Protein AF-A0A8T3XEL8-F1 (afdb_monomer_lite)

Radius of gyration: 18.29 Å; chains: 1; bounding box: 48×29×46 Å

Sequence (86 aa):
MNQVYKQYLLTEQIPEIGKNNGRPAKPIEGWEINAVKEAYEKYKVSASALEEIIGKNCSKHISTRRIHKILLNLGYAKKKGDLIEV

Structure (mmCIF, N/CA/C/O backbone):
data_AF-A0A8T3XEL8-F1
#
_entry.id   AF-A0A8T3XEL8-F1
#
loop_
_atom_site.group_PDB
_atom_site.id
_atom_site.type_symbol
_atom_site.label_atom_id
_atom_site.label_alt_id
_atom_site.label_comp_id
_atom_site.label_asym_id
_atom_site.label_entity_id
_atom_site.label_seq_id
_atom_site.pdbx_PDB_ins_code
_atom_site.Cartn_x
_atom_site.Cartn_y
_atom_site.Cartn_z
_atom_site.occupancy
_atom_site.B_iso_or_equiv
_atom_site.auth_seq_id
_atom_site.auth_comp_id
_atom_site.auth_asym_id
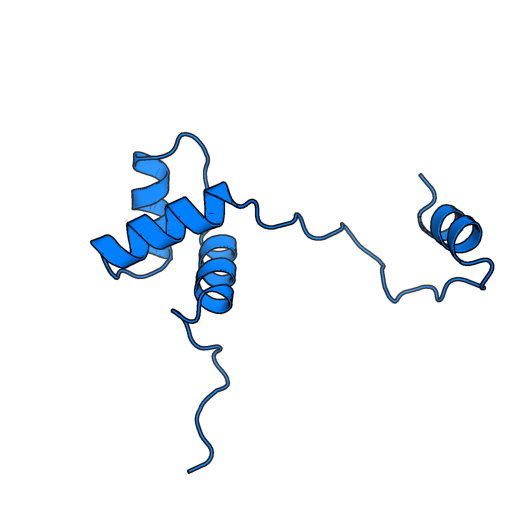_atom_site.auth_atom_id
_atom_site.pdbx_PDB_model_num
ATOM 1 N N . MET A 1 1 ? 19.854 -0.313 -23.341 1.00 51.62 1 MET A N 1
ATOM 2 C CA . MET A 1 1 ? 19.494 -1.591 -22.681 1.00 51.62 1 MET A CA 1
ATOM 3 C C . MET A 1 1 ? 18.327 -2.174 -23.471 1.00 51.62 1 MET A C 1
ATOM 5 O O . MET A 1 1 ? 17.214 -1.690 -23.326 1.00 51.62 1 MET A O 1
ATOM 9 N N . ASN A 1 2 ? 18.593 -3.093 -24.406 1.00 68.56 2 ASN A N 1
ATOM 10 C CA . ASN A 1 2 ? 17.581 -3.588 -25.350 1.00 68.56 2 ASN A CA 1
ATOM 11 C C . ASN A 1 2 ? 16.727 -4.682 -24.697 1.00 68.56 2 ASN A C 1
ATOM 13 O O . ASN A 1 2 ? 17.148 -5.833 -24.607 1.00 68.56 2 ASN A O 1
ATOM 17 N N . GLN A 1 3 ? 15.529 -4.316 -24.239 1.00 66.38 3 GLN A N 1
ATOM 18 C CA . GLN A 1 3 ? 14.565 -5.235 -23.619 1.00 66.38 3 GLN A CA 1
ATOM 19 C C . GLN A 1 3 ? 14.135 -6.349 -24.588 1.00 66.38 3 GLN A C 1
ATOM 21 O O . GLN A 1 3 ? 14.076 -7.511 -24.201 1.00 66.38 3 GLN A O 1
ATOM 26 N N . VAL A 1 4 ? 13.953 -5.998 -25.865 1.00 71.00 4 VAL A N 1
ATOM 27 C CA . VAL A 1 4 ? 13.625 -6.930 -26.958 1.00 71.00 4 VAL A CA 1
ATOM 28 C C . VAL A 1 4 ? 14.737 -7.965 -27.162 1.00 71.00 4 VAL A C 1
ATOM 30 O O . VAL A 1 4 ? 14.471 -9.159 -27.244 1.00 71.00 4 VAL A O 1
ATOM 33 N N . TYR A 1 5 ? 15.995 -7.515 -27.162 1.00 74.94 5 TYR A N 1
ATOM 34 C CA . TYR A 1 5 ? 17.160 -8.386 -27.338 1.00 74.94 5 TYR A CA 1
ATOM 35 C C . TYR A 1 5 ? 17.343 -9.353 -26.162 1.00 74.94 5 TYR A C 1
ATOM 37 O O . TYR A 1 5 ? 17.630 -10.528 -26.362 1.00 74.94 5 TYR A O 1
ATOM 45 N N . LYS A 1 6 ? 17.113 -8.884 -24.927 1.00 72.75 6 LYS A N 1
ATOM 46 C CA . LYS A 1 6 ? 17.128 -9.753 -23.741 1.00 72.75 6 LYS A CA 1
ATOM 47 C C . LYS A 1 6 ? 16.023 -10.804 -23.768 1.00 72.75 6 LYS A C 1
ATOM 49 O O . LYS A 1 6 ? 16.274 -11.929 -23.361 1.00 72.75 6 LYS A O 1
ATOM 54 N N . GLN A 1 7 ? 14.823 -10.440 -24.217 1.00 70.38 7 GLN A N 1
ATOM 55 C CA . GLN A 1 7 ? 13.714 -11.384 -24.321 1.00 70.38 7 GLN A CA 1
ATOM 56 C C . GLN A 1 7 ? 14.042 -12.482 -25.336 1.00 70.38 7 GLN A C 1
ATOM 58 O O . GLN A 1 7 ? 13.971 -13.650 -24.985 1.00 70.38 7 GLN A O 1
ATOM 63 N N . TYR A 1 8 ? 14.525 -12.113 -26.526 1.00 75.94 8 TYR A N 1
ATOM 64 C CA . TYR A 1 8 ? 14.974 -13.074 -27.536 1.00 75.94 8 TYR A CA 1
ATOM 65 C C . TYR A 1 8 ? 16.046 -14.043 -27.007 1.00 75.94 8 TYR A C 1
ATOM 67 O O . TYR A 1 8 ? 15.905 -15.248 -27.170 1.00 75.94 8 TYR A O 1
ATOM 75 N N . LEU A 1 9 ? 17.072 -13.541 -26.307 1.00 78.12 9 LEU A N 1
ATOM 76 C CA . LEU A 1 9 ? 18.127 -14.385 -25.723 1.00 78.12 9 LEU A CA 1
ATOM 77 C C . LEU A 1 9 ? 17.622 -15.367 -24.655 1.00 78.12 9 LEU A C 1
ATOM 79 O O . LEU A 1 9 ? 18.228 -16.412 -24.464 1.00 78.12 9 LEU A O 1
ATOM 83 N N . LEU A 1 10 ? 16.561 -15.019 -23.924 1.00 77.62 10 LEU A N 1
ATOM 84 C CA . LEU A 1 10 ? 16.013 -15.866 -22.861 1.00 77.62 10 LEU A CA 1
ATOM 85 C C . LEU A 1 10 ? 15.005 -16.890 -23.380 1.00 77.62 10 LEU A C 1
ATOM 87 O O . LEU A 1 10 ? 14.875 -17.956 -22.788 1.00 77.62 10 LEU A O 1
ATOM 91 N N . THR A 1 11 ? 14.254 -16.548 -24.428 1.00 74.00 11 THR A N 1
ATOM 92 C CA . THR A 1 11 ? 13.141 -17.377 -24.905 1.00 74.00 11 THR A CA 1
ATOM 93 C C . THR A 1 11 ? 13.401 -18.058 -26.244 1.00 74.00 11 THR A C 1
ATOM 95 O O . THR A 1 11 ? 12.571 -18.866 -26.637 1.00 74.00 11 THR A O 1
ATOM 98 N N . GLU A 1 12 ? 14.467 -17.701 -26.974 1.00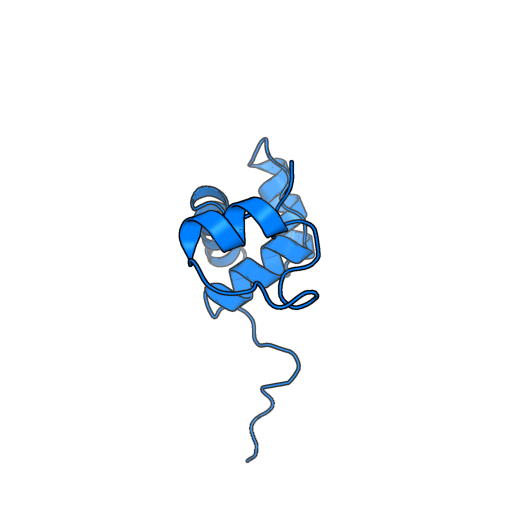 73.19 12 GLU A N 1
ATOM 99 C CA . GLU A 1 12 ? 14.786 -18.116 -28.364 1.00 73.19 12 GLU A CA 1
ATOM 100 C C . GLU A 1 12 ? 13.649 -17.912 -29.392 1.00 73.19 12 GLU A C 1
ATOM 102 O O . GLU A 1 12 ? 13.759 -18.250 -30.566 1.00 73.19 12 GLU A O 1
ATOM 107 N N . GLN A 1 13 ? 12.548 -17.303 -28.962 1.00 74.31 13 GLN A N 1
ATOM 108 C CA . GLN A 1 13 ? 11.365 -17.000 -29.749 1.00 74.31 13 GLN A CA 1
ATOM 109 C C . GLN A 1 13 ? 11.365 -15.532 -30.167 1.00 74.31 13 GLN A C 1
ATOM 111 O O . GLN A 1 13 ? 11.853 -14.661 -29.439 1.00 74.31 13 GLN A O 1
ATOM 116 N N . ILE A 1 14 ? 10.773 -15.254 -31.332 1.00 75.56 14 ILE A N 1
ATOM 117 C CA . ILE A 1 14 ? 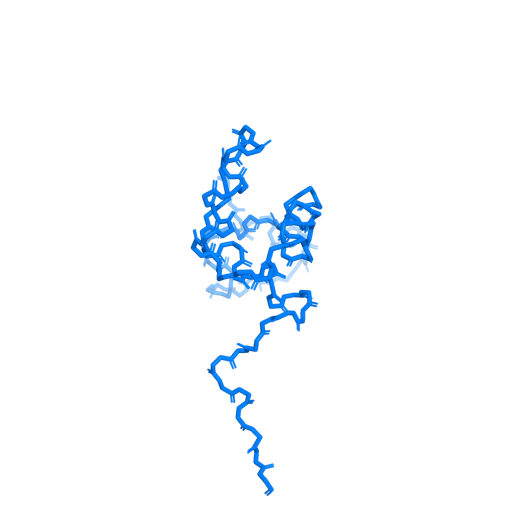10.577 -13.891 -31.834 1.00 75.56 14 ILE A CA 1
ATOM 118 C C . ILE A 1 14 ? 9.705 -13.130 -30.820 1.00 75.56 14 ILE A C 1
ATOM 120 O O . ILE A 1 14 ? 8.552 -13.509 -30.605 1.00 75.56 14 ILE A O 1
ATOM 124 N N . PRO A 1 15 ? 10.228 -12.077 -30.167 1.00 66.00 15 PRO A N 1
ATOM 125 C CA . PRO A 1 15 ? 9.481 -11.359 -29.148 1.00 66.00 15 PRO A CA 1
ATOM 126 C C . PRO A 1 15 ? 8.337 -10.574 -29.789 1.00 66.00 15 PRO A C 1
ATOM 128 O O . PRO A 1 15 ? 8.545 -9.768 -30.696 1.00 66.00 15 PRO A O 1
ATOM 131 N N . GLU A 1 16 ? 7.121 -10.770 -29.285 1.00 69.00 16 GLU A N 1
ATOM 132 C CA . GLU A 1 16 ? 5.968 -9.983 -29.713 1.00 69.00 16 GLU A CA 1
ATOM 133 C C . GLU A 1 16 ? 6.115 -8.520 -29.262 1.00 69.00 16 GLU A C 1
ATOM 135 O O . GLU A 1 16 ? 6.076 -8.191 -28.069 1.00 69.00 16 GLU A O 1
ATOM 140 N N . ILE A 1 17 ? 6.294 -7.625 -30.235 1.00 66.94 17 ILE A N 1
ATOM 141 C CA . ILE A 1 17 ? 6.468 -6.191 -30.006 1.00 66.94 17 ILE A CA 1
ATOM 142 C C . ILE A 1 17 ? 5.135 -5.596 -29.531 1.00 66.94 17 ILE A C 1
ATOM 144 O O . ILE A 1 17 ? 4.117 -5.708 -30.204 1.00 66.94 17 ILE A O 1
ATOM 148 N N . GLY A 1 18 ? 5.146 -4.941 -28.366 1.00 62.41 18 GLY A N 1
ATOM 149 C CA . GLY A 1 18 ? 3.998 -4.190 -27.841 1.00 62.41 18 GLY A CA 1
ATOM 150 C C . GLY A 1 18 ? 3.342 -4.764 -26.580 1.00 62.41 18 GLY A C 1
ATOM 151 O O . GLY A 1 18 ? 2.759 -3.989 -25.829 1.00 62.41 18 GLY A O 1
ATOM 152 N N . LYS A 1 19 ? 3.491 -6.063 -26.267 1.00 65.50 19 LYS A N 1
ATOM 153 C CA . LYS A 1 19 ? 2.854 -6.669 -25.071 1.00 65.50 19 LYS A CA 1
ATOM 154 C C . LYS A 1 19 ? 3.438 -6.188 -23.738 1.00 65.50 19 LYS A C 1
ATOM 156 O O . LYS A 1 19 ? 2.696 -5.962 -22.791 1.00 65.50 19 LYS A O 1
ATOM 161 N N . ASN A 1 20 ? 4.756 -6.001 -23.672 1.00 61.12 20 ASN A N 1
ATOM 162 C CA . ASN A 1 20 ? 5.479 -5.618 -22.449 1.00 61.12 20 ASN A CA 1
ATOM 163 C C . ASN A 1 20 ? 6.138 -4.237 -22.566 1.00 61.12 20 ASN A C 1
ATOM 165 O O . ASN A 1 20 ? 7.204 -3.991 -21.995 1.00 61.12 20 ASN A O 1
ATOM 169 N N . ASN A 1 21 ? 5.534 -3.346 -23.354 1.00 60.78 21 ASN A N 1
ATOM 170 C CA . ASN A 1 21 ? 6.097 -2.029 -23.606 1.00 60.78 21 ASN A CA 1
ATOM 171 C C . ASN A 1 21 ? 5.816 -1.099 -22.415 1.00 60.78 21 ASN A C 1
ATOM 173 O O . ASN A 1 21 ? 4.660 -0.851 -22.075 1.00 60.78 21 ASN A O 1
ATOM 177 N N . GLY A 1 22 ? 6.867 -0.582 -21.772 1.00 65.81 22 GLY A N 1
ATOM 178 C CA . GLY A 1 22 ? 6.745 0.405 -20.697 1.00 65.81 22 GLY A CA 1
ATOM 179 C C . GLY A 1 22 ? 7.660 0.162 -19.498 1.00 65.81 22 GLY A C 1
ATOM 180 O O . GLY A 1 22 ? 8.406 -0.812 -19.420 1.00 65.81 22 GLY A O 1
ATOM 181 N N . ARG A 1 23 ? 7.610 1.088 -18.532 1.00 64.38 23 ARG A N 1
ATOM 182 C CA . ARG A 1 23 ? 8.366 0.976 -17.279 1.00 64.38 23 ARG A CA 1
ATOM 183 C C . ARG A 1 23 ? 7.812 -0.208 -16.473 1.00 64.38 23 ARG A C 1
ATOM 185 O O . ARG A 1 23 ? 6.617 -0.185 -16.170 1.00 64.38 23 ARG A O 1
ATOM 192 N N . PRO A 1 24 ? 8.637 -1.195 -16.076 1.00 66.75 24 PRO A N 1
ATOM 193 C CA . PRO A 1 24 ? 8.167 -2.293 -15.241 1.00 66.75 24 PRO A CA 1
ATOM 194 C C . PRO A 1 24 ? 7.541 -1.727 -13.965 1.00 66.75 24 PRO A C 1
ATOM 196 O O . PRO A 1 24 ? 8.076 -0.797 -13.348 1.00 66.75 24 PRO A O 1
ATOM 199 N N . ALA A 1 25 ? 6.377 -2.257 -13.590 1.00 66.38 25 ALA A N 1
ATOM 200 C CA . ALA A 1 25 ? 5.730 -1.864 -12.351 1.00 66.38 25 ALA A CA 1
ATOM 201 C C . ALA A 1 25 ? 6.668 -2.199 -11.186 1.00 66.38 25 ALA A C 1
ATOM 203 O O . ALA A 1 25 ? 7.133 -3.331 -11.070 1.00 66.38 25 ALA A O 1
ATOM 204 N N . LYS A 1 26 ? 6.959 -1.212 -10.327 1.00 73.81 26 LYS A N 1
ATOM 205 C CA . LYS A 1 26 ? 7.723 -1.477 -9.105 1.00 73.81 26 LYS A CA 1
ATOM 206 C C . LYS A 1 26 ? 6.958 -2.523 -8.282 1.00 73.81 26 LYS A C 1
ATOM 208 O O . LYS A 1 26 ? 5.768 -2.293 -8.036 1.00 73.81 26 LYS A O 1
ATOM 213 N N . PRO A 1 27 ? 7.602 -3.631 -7.877 1.00 78.81 27 PRO A N 1
ATOM 214 C CA . PRO A 1 27 ? 6.967 -4.592 -6.993 1.00 78.81 27 PRO A CA 1
ATOM 215 C C . PRO A 1 27 ? 6.600 -3.905 -5.672 1.00 78.81 27 PRO A C 1
ATOM 217 O O . PRO A 1 27 ? 7.245 -2.938 -5.253 1.00 78.81 27 PRO A O 1
ATOM 220 N N . ILE A 1 28 ? 5.515 -4.376 -5.064 1.00 80.56 28 ILE A N 1
ATOM 221 C CA . ILE A 1 28 ? 5.129 -3.982 -3.710 1.00 80.56 28 ILE A CA 1
ATOM 222 C C . ILE A 1 28 ? 6.054 -4.743 -2.763 1.00 80.56 28 ILE A C 1
ATOM 224 O O . ILE A 1 28 ? 6.130 -5.969 -2.831 1.00 80.56 28 ILE A O 1
ATOM 228 N N . GLU A 1 29 ? 6.782 -4.022 -1.922 1.00 86.62 29 GLU A N 1
ATOM 229 C CA . GLU A 1 29 ? 7.711 -4.612 -0.964 1.00 86.62 29 GLU A CA 1
ATOM 230 C C . GLU A 1 29 ? 6.954 -5.072 0.293 1.00 86.62 29 GLU A C 1
ATOM 232 O O . GLU A 1 29 ? 5.952 -4.476 0.689 1.00 86.62 29 GLU A O 1
ATOM 237 N N . GLY A 1 30 ? 7.437 -6.129 0.955 1.00 85.75 30 GLY A N 1
ATOM 238 C CA . GLY A 1 30 ? 6.746 -6.720 2.110 1.00 85.75 30 GLY A CA 1
ATOM 239 C C . GLY A 1 30 ? 6.555 -5.754 3.286 1.00 85.75 30 GLY A C 1
ATOM 240 O O . GLY A 1 30 ? 5.524 -5.793 3.953 1.00 85.75 30 GLY A O 1
ATOM 241 N N . TRP A 1 31 ? 7.498 -4.831 3.505 1.00 86.62 31 TRP A N 1
ATOM 242 C CA . TRP A 1 31 ? 7.369 -3.823 4.562 1.00 86.62 31 TRP A CA 1
ATOM 243 C C . TRP A 1 31 ? 6.213 -2.846 4.300 1.00 86.62 31 TRP A C 1
ATOM 245 O O . TRP A 1 31 ? 5.576 -2.405 5.252 1.00 86.62 31 TRP A O 1
ATOM 255 N N . GLU A 1 32 ? 5.902 -2.542 3.033 1.00 86.19 32 GLU A N 1
ATOM 256 C CA . GLU A 1 32 ? 4.761 -1.686 2.686 1.00 86.19 32 GLU A CA 1
ATOM 257 C C . GLU A 1 32 ? 3.444 -2.375 3.035 1.00 86.19 32 GLU A C 1
ATOM 259 O O . GLU A 1 32 ? 2.522 -1.739 3.540 1.00 86.19 32 GLU A O 1
ATOM 264 N N . ILE A 1 33 ? 3.366 -3.686 2.783 1.00 89.38 33 ILE A N 1
ATOM 265 C CA . ILE A 1 33 ? 2.189 -4.499 3.100 1.00 89.38 33 ILE A CA 1
ATOM 266 C C . ILE A 1 33 ? 1.962 -4.514 4.610 1.00 89.38 33 ILE A C 1
ATOM 268 O O . ILE A 1 33 ? 0.846 -4.250 5.052 1.00 89.38 33 ILE A O 1
ATOM 272 N N . ASN A 1 34 ? 3.015 -4.761 5.391 1.00 90.31 34 ASN A N 1
ATOM 273 C CA . ASN A 1 34 ? 2.924 -4.805 6.850 1.00 90.31 34 ASN A CA 1
ATOM 274 C C . ASN A 1 34 ? 2.522 -3.446 7.434 1.00 90.31 34 ASN A C 1
ATOM 276 O O . ASN A 1 34 ? 1.583 -3.386 8.221 1.00 90.31 34 ASN A O 1
ATOM 280 N N . ALA A 1 35 ? 3.146 -2.352 6.984 1.00 88.69 35 ALA A N 1
ATOM 281 C CA . ALA A 1 35 ? 2.818 -1.008 7.461 1.00 88.69 35 ALA A CA 1
ATOM 282 C C . ALA A 1 35 ? 1.357 -0.625 7.168 1.00 88.69 35 ALA A C 1
ATOM 284 O O . ALA A 1 35 ? 0.666 -0.081 8.030 1.00 88.69 35 ALA A O 1
ATOM 285 N N . VAL A 1 36 ? 0.864 -0.932 5.962 1.00 89.12 36 VAL A N 1
ATOM 286 C CA . VAL A 1 36 ? -0.539 -0.683 5.600 1.00 89.12 36 VAL A CA 1
ATOM 287 C C . VAL A 1 36 ? -1.482 -1.581 6.393 1.00 89.12 36 VAL A C 1
ATOM 289 O O . VAL A 1 36 ? -2.513 -1.096 6.855 1.00 89.12 36 VAL A O 1
ATOM 292 N N . LYS A 1 37 ? -1.142 -2.861 6.579 1.00 90.56 37 LYS A N 1
ATOM 293 C CA . LYS A 1 37 ? -1.954 -3.811 7.344 1.00 90.56 37 LYS A CA 1
ATOM 294 C C . LYS A 1 37 ? -2.108 -3.365 8.797 1.00 90.56 37 LYS A C 1
ATOM 296 O O . LYS A 1 37 ? -3.234 -3.240 9.262 1.00 90.56 37 LYS A O 1
ATOM 301 N N . GLU A 1 38 ? -1.009 -3.058 9.481 1.00 90.00 38 GLU A N 1
ATOM 302 C CA . GLU A 1 38 ? -1.030 -2.612 10.880 1.00 90.00 38 GLU A CA 1
ATOM 303 C C . GLU A 1 3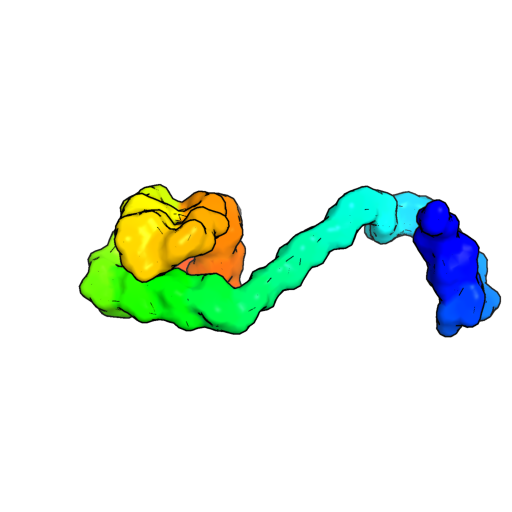8 ? -1.823 -1.311 11.052 1.00 90.00 38 GLU A C 1
ATOM 305 O O . GLU A 1 38 ? -2.665 -1.195 11.945 1.00 90.00 38 GLU A O 1
ATOM 310 N N . ALA A 1 39 ? -1.603 -0.331 10.167 1.00 89.25 39 ALA A N 1
ATOM 311 C CA . ALA A 1 39 ? -2.337 0.928 10.207 1.00 89.25 39 ALA A CA 1
ATOM 312 C C . ALA A 1 39 ? -3.838 0.724 9.930 1.00 89.25 39 ALA A C 1
ATOM 314 O O . ALA A 1 39 ? -4.680 1.328 10.600 1.00 89.25 39 ALA A O 1
ATOM 315 N N . TYR A 1 40 ? -4.192 -0.144 8.980 1.00 90.12 40 TYR A N 1
ATOM 316 C CA . TYR A 1 40 ? -5.586 -0.439 8.666 1.00 90.12 40 TYR A CA 1
ATOM 317 C C . TYR A 1 40 ? -6.284 -1.222 9.780 1.00 90.12 40 TYR A C 1
ATOM 319 O O . TYR A 1 40 ? -7.409 -0.886 10.135 1.00 90.12 40 TYR A O 1
ATOM 327 N N . GLU A 1 41 ? -5.634 -2.215 10.384 1.00 88.56 41 GLU A N 1
ATOM 328 C CA . GLU A 1 41 ? -6.205 -2.978 11.500 1.00 88.56 41 GLU A CA 1
ATOM 329 C C . GLU A 1 41 ? -6.427 -2.101 12.739 1.00 88.56 41 GLU A C 1
ATOM 331 O O . GLU A 1 41 ? -7.447 -2.246 13.416 1.00 88.56 41 GLU A O 1
ATOM 336 N N . LYS A 1 42 ? -5.522 -1.148 12.994 1.00 90.56 42 LYS A N 1
ATOM 337 C CA . LYS A 1 42 ? -5.604 -0.232 14.137 1.00 90.56 42 LYS A CA 1
ATOM 338 C C . LYS A 1 42 ? -6.653 0.868 13.967 1.00 90.56 42 LYS A C 1
ATOM 340 O O . LYS A 1 42 ? -7.390 1.146 14.909 1.00 90.56 42 LYS A O 1
ATOM 345 N N . TYR A 1 43 ? -6.700 1.517 12.802 1.00 87.19 43 TYR A N 1
ATOM 346 C CA . TYR A 1 43 ? -7.525 2.716 12.594 1.00 87.19 43 TYR A CA 1
ATOM 347 C C . TYR A 1 43 ? -8.760 2.473 11.713 1.00 87.19 43 TYR A C 1
ATOM 349 O O . TYR A 1 43 ? -9.743 3.194 11.854 1.00 87.19 43 TYR A O 1
ATOM 357 N N . LYS A 1 44 ? -8.734 1.474 10.817 1.00 85.75 44 LYS A N 1
ATOM 358 C CA . LYS A 1 44 ? -9.811 1.144 9.856 1.00 85.75 44 LYS A CA 1
ATOM 359 C C . LYS A 1 44 ? -10.300 2.344 9.034 1.00 85.75 44 LYS A C 1
ATOM 361 O O . LYS A 1 44 ? -11.492 2.507 8.786 1.00 85.75 44 LYS A O 1
ATOM 366 N N . VAL A 1 45 ? -9.368 3.201 8.622 1.00 85.81 45 VAL A N 1
ATOM 367 C CA . VAL A 1 45 ? -9.648 4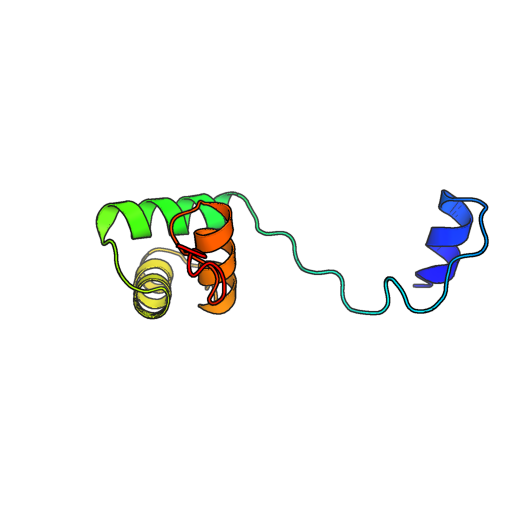.444 7.887 1.00 85.81 45 VAL A CA 1
ATOM 368 C C . VAL A 1 45 ? -9.404 4.309 6.382 1.00 85.81 45 VAL A C 1
ATOM 370 O O . VAL A 1 45 ? -8.854 3.320 5.895 1.00 85.81 45 VAL A O 1
ATOM 373 N N . SER A 1 46 ? -9.817 5.335 5.634 1.00 85.81 46 SER A N 1
ATOM 374 C CA . SER A 1 46 ? -9.601 5.441 4.190 1.00 85.81 46 SER A CA 1
ATOM 375 C C . SER A 1 46 ? -8.113 5.540 3.829 1.00 85.81 46 SER A C 1
ATOM 377 O O . SER A 1 46 ? -7.277 5.952 4.634 1.00 85.81 46 SER A O 1
ATOM 379 N N . ALA A 1 47 ? -7.767 5.213 2.582 1.00 86.19 47 ALA A N 1
ATOM 380 C CA . ALA A 1 47 ? -6.372 5.205 2.140 1.00 86.19 47 ALA A CA 1
ATOM 381 C C . ALA A 1 47 ? -5.674 6.570 2.210 1.00 86.19 47 ALA A C 1
ATOM 383 O O . ALA A 1 47 ? -4.480 6.611 2.488 1.00 86.19 47 ALA A O 1
ATOM 384 N N . SER A 1 48 ? -6.414 7.668 2.027 1.00 86.56 48 SER A N 1
ATOM 385 C CA . SER A 1 48 ? -5.866 9.020 2.188 1.00 86.56 48 SER A CA 1
ATOM 386 C C . SER A 1 48 ? -5.459 9.300 3.636 1.00 86.56 48 SER A C 1
ATOM 388 O O . SER A 1 48 ? -4.440 9.939 3.871 1.00 86.56 48 SER A O 1
ATOM 390 N N . ALA A 1 49 ? -6.224 8.802 4.611 1.00 86.81 49 ALA A N 1
ATOM 391 C CA . ALA A 1 49 ? -5.872 8.934 6.022 1.00 86.81 49 ALA A CA 1
ATOM 392 C C . ALA A 1 49 ? -4.716 7.993 6.401 1.00 86.81 49 ALA A C 1
ATOM 394 O O . ALA A 1 49 ? -3.831 8.376 7.164 1.00 86.81 49 ALA A O 1
ATOM 395 N N . LEU A 1 50 ? -4.675 6.781 5.833 1.00 88.50 50 LEU A N 1
ATOM 396 C CA . LEU A 1 50 ? -3.549 5.859 6.023 1.00 88.50 50 LEU A CA 1
ATOM 397 C C . LEU A 1 50 ? -2.237 6.441 5.496 1.00 88.50 50 LEU A C 1
ATOM 399 O O . LEU A 1 50 ? -1.211 6.255 6.135 1.00 88.50 50 LEU A O 1
ATOM 403 N N . GLU A 1 51 ? -2.256 7.151 4.367 1.00 90.81 51 GLU A N 1
ATOM 404 C CA . GLU A 1 51 ? -1.073 7.829 3.826 1.00 90.81 51 GLU A CA 1
ATOM 405 C C . GLU A 1 51 ? -0.483 8.822 4.831 1.00 90.81 51 GLU A C 1
ATOM 407 O O . GLU A 1 51 ? 0.725 8.816 5.067 1.00 90.81 51 GLU A O 1
ATOM 412 N N . GLU A 1 52 ? -1.329 9.618 5.485 1.00 87.94 52 GLU A N 1
ATOM 413 C CA . GLU A 1 52 ? -0.880 10.580 6.490 1.00 87.94 52 GLU A CA 1
ATOM 414 C C . GLU A 1 52 ? -0.366 9.886 7.764 1.00 87.94 52 GLU A C 1
ATOM 416 O O . GLU A 1 52 ? 0.678 10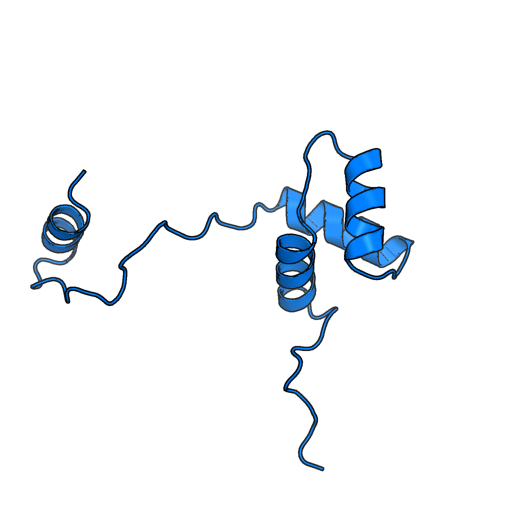.255 8.302 1.00 87.94 52 GLU A O 1
ATOM 421 N N . ILE A 1 53 ? -1.059 8.843 8.234 1.00 87.69 53 ILE A N 1
ATOM 422 C CA . ILE A 1 53 ? -0.665 8.080 9.430 1.00 87.69 53 ILE A CA 1
ATOM 423 C C . ILE A 1 53 ? 0.659 7.344 9.198 1.00 87.69 53 ILE A C 1
ATOM 425 O O . ILE A 1 53 ? 1.559 7.394 10.038 1.00 87.69 53 ILE A O 1
ATOM 429 N N . ILE A 1 54 ? 0.802 6.669 8.057 1.00 86.81 54 ILE A N 1
ATOM 430 C CA . ILE A 1 54 ? 2.027 5.951 7.696 1.00 86.81 54 ILE A CA 1
ATOM 431 C C . ILE A 1 54 ? 3.153 6.949 7.434 1.00 86.81 54 ILE A C 1
ATOM 433 O O . ILE A 1 54 ? 4.273 6.694 7.857 1.00 86.81 54 ILE A O 1
ATOM 437 N N . GLY A 1 55 ? 2.870 8.102 6.825 1.00 86.06 55 GLY A N 1
ATOM 438 C CA . GLY A 1 55 ? 3.856 9.166 6.631 1.00 86.06 55 GLY A CA 1
ATOM 439 C C . GLY A 1 55 ? 4.388 9.760 7.939 1.00 86.06 55 GLY A C 1
ATOM 440 O O . GLY A 1 55 ? 5.546 10.160 7.995 1.00 86.06 55 GLY A O 1
ATOM 441 N N . LYS A 1 56 ? 3.579 9.781 9.008 1.00 84.94 56 LYS A N 1
ATOM 442 C CA . LYS A 1 56 ? 4.027 10.195 10.350 1.00 84.94 56 LYS A CA 1
ATOM 443 C C . LYS A 1 56 ? 4.870 9.126 11.049 1.00 84.94 56 LYS A C 1
ATOM 445 O O . LYS A 1 56 ? 5.807 9.466 11.762 1.00 84.94 56 LYS A O 1
ATOM 450 N N . ASN A 1 57 ? 4.542 7.849 10.854 1.00 79.25 57 ASN A N 1
ATOM 451 C CA . ASN A 1 57 ? 5.191 6.733 11.554 1.00 79.25 57 ASN A CA 1
ATOM 452 C C . ASN A 1 57 ? 6.396 6.146 10.802 1.00 79.25 57 ASN A C 1
ATOM 454 O O . ASN A 1 57 ? 7.257 5.513 11.408 1.00 79.25 57 ASN A O 1
ATOM 458 N N . CYS A 1 58 ? 6.457 6.317 9.484 1.00 76.38 58 CYS A N 1
ATOM 459 C CA . CYS A 1 58 ? 7.467 5.729 8.621 1.00 76.38 58 CYS A CA 1
ATOM 460 C C . CYS A 1 58 ? 8.247 6.827 7.899 1.00 76.38 58 CYS A C 1
ATOM 462 O O . CYS A 1 58 ? 7.676 7.753 7.334 1.00 76.38 58 CYS A O 1
ATOM 464 N N . SER A 1 59 ? 9.572 6.683 7.833 1.00 76.88 59 SER A N 1
ATOM 465 C CA . SER A 1 59 ? 10.436 7.608 7.084 1.00 76.88 59 SER A CA 1
ATOM 466 C C . SER A 1 59 ? 10.201 7.545 5.561 1.00 76.88 59 SER A C 1
ATOM 468 O O . SER A 1 59 ? 10.615 8.438 4.824 1.00 76.88 59 SER A O 1
ATOM 470 N N . LYS A 1 60 ? 9.522 6.497 5.070 1.00 80.06 60 LYS A N 1
ATOM 471 C CA . LYS A 1 60 ? 9.227 6.291 3.649 1.00 80.06 60 LYS A CA 1
ATOM 472 C C . LYS A 1 60 ? 7.765 6.603 3.339 1.00 80.06 60 LYS A C 1
ATOM 474 O O . LYS A 1 60 ? 6.854 6.043 3.940 1.00 80.06 60 LYS A O 1
ATOM 479 N N . HIS A 1 61 ? 7.557 7.437 2.326 1.00 83.25 61 HIS A N 1
ATOM 480 C CA . HIS A 1 61 ? 6.233 7.792 1.831 1.00 83.25 61 HIS A CA 1
ATOM 481 C C . HIS A 1 61 ? 5.645 6.692 0.929 1.00 83.25 61 HIS A C 1
ATOM 483 O O . HIS A 1 61 ? 6.283 6.257 -0.036 1.00 83.25 61 HIS A O 1
ATOM 489 N N . ILE A 1 62 ? 4.405 6.284 1.215 1.00 86.00 62 ILE A N 1
ATOM 490 C CA . ILE A 1 62 ? 3.616 5.362 0.392 1.00 86.00 62 ILE A CA 1
ATOM 491 C C . ILE A 1 62 ? 2.434 6.141 -0.179 1.00 86.00 62 ILE A C 1
ATOM 493 O O . ILE A 1 62 ? 1.581 6.600 0.571 1.00 86.00 62 ILE A O 1
ATOM 497 N N . SER A 1 63 ? 2.353 6.250 -1.504 1.00 87.00 63 SER A N 1
ATOM 498 C CA . SER A 1 63 ? 1.262 6.992 -2.138 1.00 87.00 63 SER A CA 1
ATOM 499 C C . SER A 1 63 ? -0.096 6.316 -1.934 1.00 87.00 63 SER A C 1
ATOM 501 O O . SER A 1 63 ? -0.188 5.084 -2.008 1.00 87.00 63 SER A O 1
ATOM 503 N N . THR A 1 64 ? -1.179 7.097 -1.819 1.00 87.00 64 THR A N 1
ATOM 504 C CA . THR A 1 64 ? -2.563 6.572 -1.731 1.00 87.00 64 THR A CA 1
ATOM 505 C C . THR A 1 64 ? -2.861 5.487 -2.779 1.00 87.00 64 THR A C 1
ATOM 507 O O . THR A 1 64 ? -3.496 4.473 -2.486 1.00 87.00 64 THR A O 1
ATOM 510 N N . ARG A 1 65 ? -2.352 5.628 -4.014 1.00 86.75 65 ARG A N 1
ATOM 511 C CA . ARG A 1 65 ? -2.555 4.626 -5.076 1.00 86.75 65 ARG A CA 1
ATOM 512 C C . ARG A 1 65 ? -1.900 3.277 -4.756 1.00 86.75 65 ARG A C 1
ATOM 514 O O . ARG A 1 65 ? -2.464 2.239 -5.105 1.00 86.75 65 ARG A O 1
ATOM 521 N N . ARG A 1 66 ? -0.714 3.272 -4.135 1.00 88.44 66 ARG A N 1
ATOM 522 C CA . ARG A 1 66 ? -0.065 2.035 -3.663 1.00 88.44 66 ARG A CA 1
ATOM 523 C C . ARG A 1 66 ? -0.853 1.434 -2.508 1.00 88.44 66 ARG A C 1
ATOM 525 O O . ARG A 1 66 ? -1.122 0.239 -2.553 1.00 88.44 66 ARG A O 1
ATOM 532 N N . ILE A 1 67 ? -1.304 2.256 -1.563 1.00 89.56 67 ILE A N 1
ATOM 533 C CA . ILE A 1 67 ? -2.134 1.813 -0.436 1.00 89.56 67 ILE A CA 1
ATOM 534 C C . ILE A 1 67 ? -3.411 1.133 -0.943 1.00 89.56 67 ILE A C 1
ATOM 536 O O . ILE A 1 67 ? -3.699 0.016 -0.533 1.00 89.56 67 ILE A O 1
ATOM 540 N N . HIS A 1 68 ? -4.120 1.714 -1.917 1.00 88.25 68 HIS A N 1
ATOM 541 C CA . HIS A 1 68 ? -5.278 1.063 -2.546 1.00 88.25 68 HIS A CA 1
ATOM 542 C C . HIS A 1 68 ? -4.947 -0.303 -3.150 1.00 88.25 68 HIS A C 1
ATOM 544 O O . HIS A 1 68 ? -5.693 -1.254 -2.941 1.00 88.25 68 HIS A O 1
ATOM 550 N N . LYS A 1 69 ? -3.833 -0.433 -3.881 1.00 87.38 69 LYS A N 1
ATOM 551 C CA . LYS A 1 69 ? -3.423 -1.737 -4.425 1.00 87.38 69 LYS A CA 1
ATOM 552 C C . LYS A 1 69 ? -3.144 -2.756 -3.323 1.00 87.38 69 LYS A C 1
ATOM 554 O O . LYS A 1 69 ? -3.530 -3.909 -3.466 1.00 87.38 69 LYS A O 1
ATOM 559 N N . ILE A 1 70 ? -2.493 -2.329 -2.244 1.00 89.81 70 ILE A N 1
ATOM 560 C CA . ILE A 1 70 ? -2.201 -3.185 -1.093 1.00 89.81 70 ILE A CA 1
ATOM 561 C C . ILE A 1 70 ? -3.504 -3.621 -0.414 1.00 89.81 70 ILE A C 1
ATOM 563 O O . ILE A 1 70 ? -3.693 -4.808 -0.187 1.00 89.81 70 ILE A O 1
ATOM 567 N N . LEU A 1 71 ? -4.440 -2.700 -0.177 1.00 88.44 71 LEU A N 1
ATOM 568 C CA . LEU A 1 71 ? -5.744 -3.012 0.415 1.00 88.44 71 LEU A CA 1
ATOM 569 C C . LEU A 1 71 ? -6.574 -3.964 -0.457 1.00 88.44 71 LEU A C 1
ATOM 571 O O . LEU A 1 71 ? -7.237 -4.847 0.080 1.00 88.44 71 LEU A O 1
ATOM 575 N N . LEU A 1 72 ? -6.518 -3.820 -1.786 1.00 88.88 72 LEU A N 1
ATOM 576 C CA . LEU A 1 72 ? -7.143 -4.762 -2.721 1.00 88.88 72 LEU A CA 1
ATOM 577 C C . LEU A 1 72 ? -6.495 -6.151 -2.639 1.00 88.88 72 LEU A C 1
ATOM 579 O O . LEU A 1 72 ? -7.207 -7.147 -2.584 1.00 88.88 72 LEU A O 1
ATOM 583 N N . ASN A 1 73 ? -5.161 -6.224 -2.600 1.00 86.88 73 ASN A N 1
ATOM 584 C CA . ASN A 1 73 ? -4.438 -7.493 -2.475 1.00 86.88 73 ASN A CA 1
ATOM 585 C C . ASN A 1 73 ? -4.710 -8.196 -1.137 1.00 86.88 73 ASN A C 1
ATOM 587 O O . ASN A 1 73 ? -4.731 -9.419 -1.088 1.00 86.88 73 ASN A O 1
ATOM 591 N N . LEU A 1 74 ? -4.913 -7.429 -0.064 1.00 86.38 74 LEU A N 1
ATOM 592 C CA . LEU A 1 74 ? -5.238 -7.944 1.268 1.00 86.38 74 LEU A CA 1
ATOM 593 C C . LEU A 1 74 ? -6.731 -8.284 1.441 1.00 86.38 74 LEU A C 1
ATOM 595 O O . LEU A 1 74 ? -7.107 -8.830 2.471 1.00 86.38 74 LEU A O 1
ATOM 599 N N . GLY A 1 75 ? -7.589 -7.953 0.469 1.00 85.69 75 GLY A N 1
ATOM 600 C CA . GLY A 1 75 ? -9.037 -8.178 0.550 1.00 85.69 75 GLY A CA 1
ATOM 601 C C . GLY A 1 75 ? -9.794 -7.187 1.444 1.00 85.69 75 GLY A C 1
ATOM 602 O O . GLY A 1 75 ? -10.990 -7.352 1.668 1.00 85.69 75 GLY A O 1
ATOM 603 N N . TYR A 1 76 ? -9.134 -6.134 1.935 1.00 82.25 76 TYR A N 1
ATOM 604 C CA . TYR A 1 76 ? -9.769 -5.089 2.747 1.00 82.25 76 TYR A CA 1
ATOM 605 C C . TYR A 1 76 ? -10.591 -4.093 1.921 1.00 82.25 76 TYR A C 1
ATOM 607 O O . TYR A 1 76 ? -11.473 -3.427 2.460 1.00 82.25 76 TYR A O 1
ATOM 615 N N . ALA A 1 77 ? -10.308 -3.978 0.622 1.00 79.75 77 ALA A N 1
ATOM 616 C CA . ALA A 1 77 ? -11.034 -3.116 -0.303 1.00 79.75 77 ALA A CA 1
ATOM 617 C C . ALA A 1 77 ? -11.664 -3.937 -1.435 1.00 79.75 77 ALA A C 1
ATOM 619 O O . ALA A 1 77 ? -11.083 -4.911 -1.909 1.00 79.75 77 ALA A O 1
ATOM 620 N N . LYS A 1 78 ? -12.837 -3.504 -1.907 1.00 78.44 78 LYS A N 1
ATOM 621 C CA . LYS A 1 78 ? -13.495 -4.065 -3.095 1.00 78.44 78 LYS A CA 1
ATOM 622 C C . LYS A 1 78 ? -13.176 -3.218 -4.320 1.00 78.44 78 LYS A C 1
ATOM 624 O O . LYS A 1 78 ? -13.116 -1.988 -4.233 1.00 78.44 78 LYS A O 1
ATOM 629 N N . LYS A 1 79 ? -12.985 -3.855 -5.477 1.00 76.25 79 LYS A N 1
ATOM 630 C CA . LYS A 1 79 ? -12.894 -3.115 -6.739 1.00 76.25 79 LYS A CA 1
ATOM 631 C C . LYS A 1 79 ? -14.266 -2.523 -7.051 1.00 76.25 79 LYS A C 1
ATOM 633 O O . LYS A 1 79 ? -15.294 -3.165 -6.850 1.00 76.25 79 LYS A O 1
ATOM 638 N N . LYS A 1 80 ? -14.277 -1.288 -7.552 1.00 63.12 80 LYS A N 1
ATOM 639 C CA . LYS A 1 80 ? -15.487 -0.623 -8.047 1.00 63.12 80 LYS A CA 1
ATOM 640 C C . LYS A 1 80 ? -15.935 -1.359 -9.319 1.00 63.12 80 LYS A C 1
ATOM 642 O O . LYS A 1 80 ? -15.446 -1.051 -10.399 1.00 63.12 80 LYS A O 1
ATOM 647 N N . GLY A 1 81 ? -16.746 -2.400 -9.149 1.00 64.50 81 GLY A N 1
ATOM 648 C CA . GLY A 1 81 ? -17.127 -3.350 -10.198 1.00 64.50 81 GLY A CA 1
ATOM 649 C C . GLY A 1 81 ? -17.624 -4.697 -9.661 1.00 64.50 81 GLY A C 1
ATOM 650 O O . GLY A 1 81 ? -18.444 -5.316 -10.318 1.00 64.50 81 GLY A O 1
ATOM 651 N N . ASP A 1 82 ? -17.228 -5.100 -8.445 1.00 59.94 82 ASP A N 1
ATOM 652 C CA . ASP A 1 82 ? -17.766 -6.295 -7.762 1.00 59.94 82 ASP A CA 1
ATOM 653 C C . ASP A 1 82 ? -19.094 -5.990 -7.036 1.00 59.94 82 ASP A C 1
ATOM 655 O O . ASP A 1 82 ? -19.273 -6.283 -5.849 1.00 59.94 82 ASP A O 1
ATOM 659 N N . LEU A 1 83 ? -20.019 -5.319 -7.730 1.00 59.91 83 LEU A N 1
ATOM 660 C CA . LEU A 1 83 ? -21.424 -5.304 -7.332 1.00 59.91 83 LEU A CA 1
ATOM 661 C C . LEU A 1 83 ? -22.029 -6.619 -7.826 1.00 59.91 83 LEU A C 1
ATOM 663 O O . LEU A 1 83 ? -22.046 -6.892 -9.019 1.00 59.91 83 LEU A O 1
ATOM 667 N N . ILE A 1 84 ? -22.442 -7.431 -6.862 1.00 63.94 84 ILE A N 1
ATOM 668 C CA . ILE A 1 84 ? -23.067 -8.747 -6.997 1.00 63.94 84 ILE A CA 1
ATOM 669 C C . ILE A 1 84 ? -24.233 -8.673 -8.002 1.00 63.94 84 ILE A C 1
ATOM 671 O O . ILE A 1 84 ? -25.149 -7.875 -7.798 1.00 63.94 84 ILE A O 1
ATOM 675 N N . GLU A 1 85 ? -24.209 -9.497 -9.059 1.00 51.72 85 GLU A N 1
ATOM 676 C CA . GLU A 1 85 ? -25.455 -9.950 -9.691 1.00 51.72 85 GLU A CA 1
ATOM 677 C C . GLU A 1 85 ? -26.203 -10.772 -8.635 1.00 51.72 85 GLU A C 1
ATOM 679 O O . GLU A 1 85 ? -25.676 -11.763 -8.123 1.00 51.72 85 GLU A O 1
ATOM 684 N N . VAL A 1 86 ? -27.360 -10.241 -8.233 1.00 63.34 86 VAL A N 1
ATOM 685 C CA . VAL A 1 86 ? -28.295 -10.798 -7.244 1.00 63.34 86 VAL A CA 1
ATOM 686 C C . VAL A 1 86 ? -28.951 -12.058 -7.788 1.00 63.34 86 VAL A C 1
ATOM 688 O O . VAL A 1 86 ? -29.352 -12.028 -8.972 1.00 63.34 86 VAL A O 1
#

pLDDT: mean 78.8, std 10.42, range [51.62, 90.81]

Secondary structure (DSSP, 8-state):
--HHHHHHHHH-S---TTTT-SPPPPPPPHHHHHHHHHHHHHH---HHHHHHHHHHH-SS---HHHHHHHHHHTTSS--TT-----

Foldseek 3Di:
DDPQVVVCVVPVDRDDPPPPPDDPDDDDDPVNLVLLVVLCVVPVDQLVVSQVVSVVVDVDGDDSVNSVVSCVVVVVDDDPPPPDPD